Protein AF-A0A9D4X4Z1-F1 (afdb_monomer_lite)

Foldseek 3Di:
DVVVVVVVVVVVVVQVPDPDGDDDDDPQCLLPPVVLVVLQVVLVVQPQFAEKEKAWEAALDPVDPQNPDPCLCVDDCRVCVVPVVNVVSSCCNRCVVNVVVDVRYYYHYHYDHPPDPDDDDPDDDDDDNTDIDIDTDGDDPDD

Structure (mmCIF, N/CA/C/O backbone):
data_AF-A0A9D4X4Z1-F1
#
_entry.id   AF-A0A9D4X4Z1-F1
#
loop_
_atom_site.group_PDB
_atom_site.id
_atom_site.type_symbol
_atom_site.label_atom_id
_atom_site.label_alt_id
_atom_site.label_comp_id
_atom_site.label_asym_id
_atom_site.label_entity_id
_atom_site.label_seq_id
_atom_site.pdbx_PDB_ins_code
_atom_site.Cartn_x
_atom_site.Cartn_y
_atom_site.Cartn_z
_atom_site.occupancy
_atom_site.B_iso_or_equiv
_atom_site.auth_seq_id
_atom_site.auth_comp_id
_atom_site.auth_asym_id
_atom_site.auth_atom_id
_atom_site.pdbx_PDB_model_num
ATOM 1 N N . ILE A 1 1 ? 3.245 4.707 21.909 1.00 60.72 1 ILE A N 1
ATOM 2 C CA . ILE A 1 1 ? 3.103 3.545 22.824 1.00 60.72 1 ILE A CA 1
ATOM 3 C C . ILE A 1 1 ? 1.706 3.539 23.445 1.00 60.72 1 ILE A C 1
ATOM 5 O O . ILE A 1 1 ? 0.977 2.591 23.198 1.00 60.72 1 ILE A O 1
ATOM 9 N N . ASN A 1 2 ? 1.273 4.637 24.075 1.00 84.44 2 ASN A N 1
ATOM 10 C CA . ASN A 1 2 ? -0.036 4.730 24.743 1.00 84.44 2 ASN A CA 1
ATOM 11 C C . ASN A 1 2 ? -1.266 4.438 23.842 1.00 84.44 2 ASN A C 1
ATOM 13 O O . ASN A 1 2 ? -2.182 3.724 24.239 1.00 84.44 2 ASN A O 1
ATOM 17 N N . GLU A 1 3 ? -1.284 4.925 22.595 1.00 87.50 3 GLU A N 1
ATOM 18 C CA . GLU A 1 3 ? -2.415 4.702 21.669 1.00 87.50 3 GLU A CA 1
ATOM 19 C C . GLU A 1 3 ? -2.561 3.240 21.224 1.00 87.50 3 GLU A C 1
ATOM 21 O O . GLU A 1 3 ? -3.675 2.731 21.123 1.00 87.50 3 GLU A O 1
ATOM 26 N N . LEU A 1 4 ? -1.441 2.546 20.994 1.00 86.75 4 LEU A N 1
ATOM 27 C CA . LEU A 1 4 ? -1.443 1.136 20.598 1.00 86.75 4 LEU A CA 1
ATOM 28 C C . LEU A 1 4 ? -1.971 0.254 21.732 1.00 86.75 4 LEU A C 1
ATOM 30 O O . LEU A 1 4 ? -2.795 -0.628 21.505 1.00 86.75 4 LEU A O 1
ATOM 34 N N . GLU A 1 5 ? -1.502 0.506 22.953 1.00 92.06 5 GLU A N 1
ATOM 35 C CA . GLU A 1 5 ? -1.950 -0.209 24.148 1.00 92.06 5 GLU A CA 1
ATOM 36 C C . GLU A 1 5 ? -3.436 0.036 24.410 1.00 92.06 5 GLU A C 1
ATOM 38 O O . GLU A 1 5 ? -4.173 -0.907 24.699 1.00 92.06 5 GLU A O 1
ATOM 43 N N . THR A 1 6 ? -3.890 1.277 24.215 1.00 93.62 6 THR A N 1
ATOM 44 C CA . THR A 1 6 ? -5.307 1.640 24.309 1.00 93.62 6 THR A CA 1
ATOM 45 C C . THR A 1 6 ? -6.135 0.883 23.271 1.00 93.62 6 THR A C 1
ATOM 47 O O . THR A 1 6 ? -7.084 0.198 23.641 1.00 93.62 6 THR A O 1
ATOM 50 N N . ALA A 1 7 ? -5.748 0.915 21.991 1.00 89.31 7 ALA A N 1
ATOM 51 C CA . ALA A 1 7 ? -6.459 0.206 20.926 1.00 89.31 7 ALA A CA 1
ATOM 52 C C . ALA A 1 7 ? -6.515 -1.312 21.171 1.00 89.31 7 ALA A C 1
ATOM 54 O O . ALA A 1 7 ? -7.558 -1.940 20.977 1.00 89.31 7 ALA A O 1
ATOM 55 N N . LEU A 1 8 ? -5.414 -1.902 21.646 1.00 90.25 8 LEU A N 1
ATOM 56 C CA . LEU A 1 8 ? -5.352 -3.321 21.983 1.00 90.25 8 LEU A CA 1
ATOM 57 C C . LEU A 1 8 ? -6.253 -3.666 23.176 1.00 90.25 8 LEU A C 1
ATOM 59 O O . LEU A 1 8 ? -6.923 -4.698 23.156 1.00 90.25 8 LEU A O 1
ATOM 63 N N . SER A 1 9 ? -6.275 -2.818 24.205 1.00 92.25 9 SER A N 1
ATOM 64 C CA . SER A 1 9 ? -7.157 -2.973 25.365 1.00 92.25 9 SER A CA 1
ATOM 65 C C . SER A 1 9 ? -8.630 -2.904 24.955 1.00 92.25 9 SER A C 1
ATOM 67 O O . SER A 1 9 ? -9.411 -3.799 25.282 1.00 92.25 9 SER A O 1
ATOM 69 N N . THR A 1 10 ? -8.996 -1.909 24.141 1.00 90.50 10 THR A N 1
ATOM 70 C CA . THR A 1 10 ? -10.350 -1.758 23.597 1.00 90.50 10 THR A CA 1
ATOM 71 C C . THR A 1 10 ? -10.765 -2.974 22.773 1.00 90.50 10 THR A C 1
ATOM 73 O O . THR A 1 10 ? -11.842 -3.520 23.001 1.00 90.50 10 THR A O 1
ATOM 76 N N . TYR A 1 11 ? -9.905 -3.451 21.866 1.00 89.31 11 TYR A N 1
ATOM 77 C CA . TYR A 1 11 ? -10.180 -4.659 21.085 1.00 89.31 11 TYR A CA 1
ATOM 78 C C . TYR A 1 11 ? -10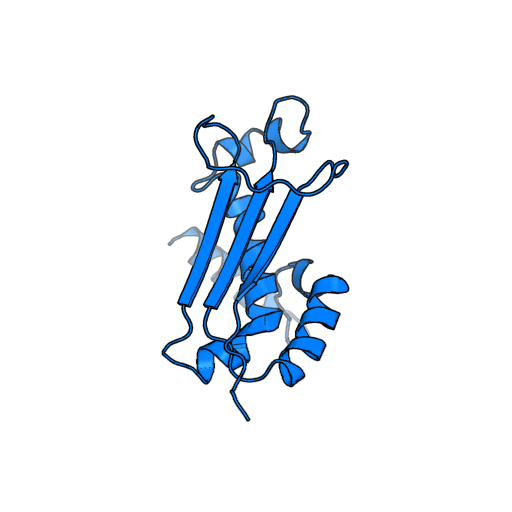.444 -5.873 21.984 1.00 89.31 11 TYR A C 1
ATOM 80 O O . TYR A 1 11 ? -11.429 -6.580 21.781 1.00 89.31 11 TYR A O 1
ATOM 88 N N . LYS A 1 12 ? -9.603 -6.088 23.005 1.00 90.50 12 LYS A N 1
ATOM 89 C CA . LYS A 1 12 ? -9.762 -7.199 23.955 1.00 90.50 12 LYS A CA 1
ATOM 90 C C . LYS A 1 12 ? -11.094 -7.124 24.698 1.00 90.50 12 LYS A C 1
ATOM 92 O O . LYS A 1 12 ? -11.776 -8.141 24.783 1.00 90.50 12 LYS A O 1
ATOM 97 N N . SER A 1 13 ? -11.480 -5.939 25.172 1.00 91.62 13 SER A N 1
ATOM 98 C CA . SER A 1 13 ? -12.765 -5.733 25.850 1.00 91.62 13 SER A CA 1
ATOM 99 C C . SER A 1 13 ? -13.942 -6.070 24.938 1.00 91.62 13 SER A C 1
ATOM 101 O O . SER A 1 13 ? -14.795 -6.857 25.321 1.00 91.62 13 SER A O 1
ATOM 103 N N . ILE A 1 14 ? -13.954 -5.551 23.707 1.00 89.69 14 ILE A N 1
ATOM 104 C CA . ILE A 1 14 ? -15.027 -5.830 22.739 1.00 89.69 14 ILE A CA 1
ATOM 105 C C . ILE A 1 14 ? -15.070 -7.327 22.395 1.00 89.69 14 ILE A C 1
ATOM 107 O O . ILE A 1 14 ? -16.145 -7.905 22.268 1.00 89.69 14 ILE A O 1
ATOM 111 N N . SER A 1 15 ? -13.907 -7.975 22.268 1.00 88.88 15 SER A N 1
ATOM 112 C CA . SER A 1 15 ? -13.826 -9.406 21.955 1.00 88.88 15 SER A CA 1
ATOM 113 C C . SER A 1 15 ? -14.330 -10.320 23.068 1.00 88.88 15 SER A C 1
ATOM 115 O O . SER A 1 15 ? -14.793 -11.415 22.764 1.00 88.88 15 SER A O 1
ATOM 117 N N . ALA A 1 16 ? -14.258 -9.883 24.329 1.00 87.44 16 ALA A N 1
ATOM 118 C CA . ALA A 1 16 ? -14.713 -10.670 25.472 1.00 87.44 16 ALA A CA 1
ATOM 119 C C . ALA A 1 16 ? -16.245 -10.786 25.526 1.00 87.44 16 ALA A C 1
ATOM 121 O O . ALA A 1 16 ? -16.761 -11.818 25.946 1.00 87.44 16 ALA A O 1
ATOM 122 N N . ASP A 1 17 ? -16.952 -9.757 25.053 1.00 86.06 17 ASP A N 1
ATOM 123 C CA . ASP A 1 17 ? -18.417 -9.679 25.093 1.00 86.06 17 ASP A CA 1
ATOM 124 C C . ASP A 1 17 ? -19.086 -10.225 23.818 1.00 86.06 17 ASP A C 1
ATOM 126 O O . ASP A 1 17 ? -20.314 -10.323 23.736 1.00 86.06 17 ASP A O 1
ATOM 130 N N . ALA A 1 18 ? -18.302 -10.575 22.794 1.00 86.50 18 ALA A N 1
ATOM 131 C CA . ALA A 1 18 ? -18.836 -11.063 21.533 1.00 86.50 18 ALA A CA 1
ATOM 132 C C . ALA A 1 18 ? -19.174 -12.564 21.589 1.00 86.50 18 ALA A C 1
ATOM 134 O O . ALA A 1 18 ? -18.391 -13.363 22.101 1.00 86.50 18 ALA A O 1
ATOM 135 N N . PRO A 1 19 ? -20.290 -12.996 20.970 1.00 83.62 19 PRO A N 1
ATOM 136 C CA . PRO A 1 19 ? -20.714 -14.400 20.943 1.00 83.62 19 PRO A CA 1
ATOM 137 C C . PRO A 1 19 ? -19.818 -15.316 20.082 1.00 83.62 19 PRO A C 1
ATOM 139 O O . PRO A 1 19 ? -20.146 -16.480 19.866 1.00 83.62 19 PRO A O 1
ATOM 142 N N . GLY A 1 20 ? -18.696 -14.808 19.565 1.00 84.12 20 GLY A N 1
ATOM 143 C CA . GLY A 1 20 ? -17.757 -15.538 18.723 1.00 84.12 20 GLY A CA 1
ATOM 144 C C . GLY A 1 20 ? -16.461 -14.762 18.497 1.00 84.12 20 GLY A C 1
ATOM 145 O O . GLY A 1 20 ? -16.303 -13.627 18.946 1.00 84.12 20 GLY A O 1
ATOM 146 N N . GLN A 1 21 ? -15.520 -15.381 17.782 1.00 83.56 21 GLN A N 1
ATOM 147 C CA . GLN A 1 21 ? -14.233 -14.756 17.490 1.00 83.56 21 GLN A CA 1
ATOM 148 C C . GLN A 1 21 ? -14.414 -13.528 16.589 1.00 83.56 21 GLN A C 1
ATOM 150 O O . GLN A 1 21 ? -14.834 -13.641 15.437 1.00 83.56 21 GLN A O 1
ATOM 155 N N . ILE A 1 22 ? -14.049 -12.355 17.105 1.00 88.62 22 ILE A N 1
ATOM 156 C CA . ILE A 1 22 ? -14.002 -11.125 16.314 1.00 88.62 22 ILE A CA 1
ATOM 157 C C . ILE A 1 22 ? -12.804 -11.180 15.366 1.00 88.62 22 ILE A C 1
ATOM 159 O O . ILE A 1 22 ? -11.695 -11.542 15.759 1.00 88.62 22 ILE A O 1
ATOM 163 N N . ILE A 1 23 ? -13.028 -10.787 14.113 1.00 86.50 23 ILE A N 1
ATOM 164 C CA . ILE A 1 23 ? -11.969 -10.597 13.124 1.00 86.50 23 ILE A CA 1
ATOM 165 C C . ILE A 1 23 ? -11.655 -9.107 13.051 1.00 86.50 23 ILE A C 1
ATOM 167 O O . ILE A 1 23 ? -12.502 -8.300 12.672 1.00 86.50 23 ILE A O 1
ATOM 171 N N . TRP A 1 24 ? -10.418 -8.744 13.376 1.00 86.44 24 TRP A N 1
ATOM 172 C CA . TRP A 1 24 ? -9.883 -7.422 13.078 1.00 86.44 24 TRP A CA 1
ATOM 173 C C . TRP A 1 24 ? -9.082 -7.477 11.780 1.00 86.44 24 TRP A C 1
ATOM 175 O O . TRP A 1 24 ? -8.200 -8.321 11.612 1.00 86.44 24 TRP A O 1
ATOM 185 N N . SER A 1 25 ? -9.387 -6.575 10.851 1.00 89.06 25 SER A N 1
ATOM 186 C CA . SER A 1 25 ? -8.640 -6.447 9.604 1.00 89.06 25 SER A CA 1
ATOM 187 C C . SER A 1 25 ? -8.553 -4.987 9.176 1.00 89.06 25 SER A C 1
ATOM 189 O O . SER A 1 25 ? -9.456 -4.194 9.438 1.00 89.06 25 SER A O 1
ATOM 191 N N . VAL A 1 26 ? -7.451 -4.632 8.518 1.00 90.06 26 VAL A N 1
ATOM 192 C CA . VAL A 1 26 ? -7.258 -3.306 7.915 1.00 90.06 26 VAL A CA 1
ATOM 193 C C . VAL A 1 26 ? -7.858 -3.316 6.513 1.00 90.06 26 VAL A C 1
ATOM 195 O O . VAL A 1 26 ? -7.561 -4.234 5.749 1.00 90.06 26 VAL A O 1
ATOM 198 N N . ALA A 1 27 ? -8.656 -2.310 6.156 1.00 91.62 27 ALA A N 1
ATOM 199 C CA . ALA A 1 27 ? -9.284 -2.173 4.840 1.00 91.62 27 ALA A CA 1
ATOM 200 C C . ALA A 1 27 ? -8.290 -1.683 3.766 1.00 91.62 27 ALA A C 1
ATOM 202 O O . ALA A 1 27 ? -8.382 -0.572 3.263 1.00 91.62 27 ALA A O 1
ATOM 203 N N . GLU A 1 28 ? -7.313 -2.523 3.436 1.00 92.88 28 GLU A N 1
ATOM 204 C CA . GLU A 1 28 ? -6.340 -2.272 2.369 1.00 92.88 28 GLU A CA 1
ATOM 205 C C . GLU A 1 28 ? -6.866 -2.822 1.034 1.00 92.88 28 GLU A C 1
ATOM 207 O O . GLU A 1 28 ? -6.905 -4.047 0.846 1.00 92.88 28 GLU A O 1
ATOM 212 N N . ASN A 1 29 ? -7.282 -1.923 0.134 1.00 90.12 29 ASN A N 1
ATOM 213 C CA . ASN A 1 29 ? -7.908 -2.256 -1.147 1.00 90.12 29 ASN A CA 1
ATOM 214 C C . ASN A 1 29 ? -6.910 -2.758 -2.196 1.00 90.12 29 ASN A C 1
ATOM 216 O O . ASN A 1 29 ? -7.304 -3.572 -3.027 1.00 90.12 29 ASN A O 1
ATOM 220 N N . TYR A 1 30 ? -5.621 -2.389 -2.128 1.00 84.56 30 TYR A N 1
ATOM 221 C CA . TYR A 1 30 ? -4.624 -2.844 -3.111 1.00 84.56 30 TYR A CA 1
ATOM 222 C C . TYR A 1 30 ? -4.447 -4.368 -3.112 1.00 84.56 30 TYR A C 1
ATOM 224 O O . TYR A 1 30 ? -4.013 -4.953 -4.101 1.00 84.56 30 TYR A O 1
ATOM 232 N N . ARG A 1 31 ? -4.856 -5.052 -2.035 1.00 81.88 31 ARG A N 1
ATOM 233 C CA . ARG A 1 31 ? -4.903 -6.525 -1.979 1.00 81.88 31 ARG A CA 1
ATOM 234 C C . ARG A 1 31 ? -5.974 -7.152 -2.873 1.00 81.88 31 ARG A C 1
ATOM 236 O O . ARG A 1 31 ? -5.980 -8.368 -3.038 1.00 81.88 31 ARG A O 1
ATOM 243 N N . PHE A 1 32 ? -6.881 -6.349 -3.414 1.00 86.81 32 PHE A N 1
ATOM 244 C CA . PHE A 1 32 ? -7.997 -6.801 -4.237 1.00 86.81 32 PHE A CA 1
ATOM 245 C C . PHE A 1 32 ? -7.983 -6.190 -5.641 1.00 86.81 32 PHE A C 1
ATOM 247 O O . PHE A 1 32 ? -8.874 -6.482 -6.434 1.00 86.81 32 PHE A O 1
ATOM 254 N N . GLU A 1 33 ? -6.972 -5.381 -5.970 1.00 85.62 33 GLU A N 1
ATOM 255 C CA . GLU A 1 33 ? -6.844 -4.782 -7.297 1.00 85.62 33 GLU A CA 1
ATOM 256 C C . GLU A 1 33 ? -6.615 -5.876 -8.352 1.00 85.62 33 GLU A C 1
ATOM 258 O O . GLU A 1 33 ? -5.633 -6.626 -8.251 1.00 85.62 33 GLU A O 1
ATOM 263 N N . PRO A 1 34 ? -7.475 -5.981 -9.386 1.00 83.06 34 PRO A N 1
ATOM 264 C CA . PRO A 1 34 ? -7.411 -7.065 -10.365 1.00 83.06 34 PRO A CA 1
ATOM 265 C C . PRO A 1 34 ? -6.042 -7.199 -11.038 1.00 83.06 34 PRO A C 1
ATOM 267 O O . PRO A 1 34 ? -5.543 -8.308 -11.208 1.00 83.06 34 PRO A O 1
ATOM 270 N N . ALA A 1 35 ? -5.391 -6.073 -11.347 1.00 81.06 35 ALA A N 1
ATOM 271 C CA . ALA A 1 35 ? -4.064 -6.063 -11.959 1.00 81.06 35 ALA A CA 1
ATOM 272 C C . ALA A 1 35 ? -2.998 -6.731 -11.071 1.00 81.06 35 ALA A C 1
ATOM 274 O O . ALA A 1 35 ? -2.144 -7.463 -11.570 1.00 81.06 35 ALA A O 1
ATOM 275 N N . LEU A 1 36 ? -3.061 -6.529 -9.751 1.00 82.19 36 LEU A N 1
ATOM 276 C CA . LEU A 1 36 ? -2.139 -7.160 -8.805 1.00 82.19 36 LEU A CA 1
ATOM 277 C C . LEU A 1 36 ? -2.476 -8.642 -8.606 1.00 82.19 36 LEU A C 1
ATOM 279 O O . LEU A 1 36 ? -1.569 -9.465 -8.459 1.00 82.19 36 LEU A O 1
ATOM 283 N N . ILE A 1 37 ? -3.764 -9.001 -8.629 1.00 85.19 37 ILE A N 1
ATOM 284 C CA . ILE A 1 37 ? -4.211 -10.399 -8.557 1.00 85.19 37 ILE A CA 1
ATOM 285 C C . ILE A 1 37 ? -3.707 -11.180 -9.770 1.00 85.19 37 ILE A C 1
ATOM 287 O O . ILE A 1 37 ? -3.164 -12.272 -9.599 1.00 85.19 37 ILE A O 1
ATOM 291 N N . GLU A 1 38 ? -3.836 -10.626 -10.976 1.00 83.56 38 GLU A N 1
ATOM 292 C CA . GLU A 1 38 ? -3.322 -11.268 -12.186 1.00 83.56 38 GLU A CA 1
ATOM 293 C C . GLU A 1 38 ? -1.795 -11.266 -12.238 1.00 83.56 38 GLU A C 1
ATOM 295 O O . GLU A 1 38 ? -1.194 -12.300 -12.528 1.00 83.56 38 GLU A O 1
ATOM 300 N N . GLY A 1 39 ? -1.143 -10.167 -11.847 1.00 81.44 39 GLY A N 1
ATOM 301 C CA . GLY A 1 39 ? 0.317 -10.109 -11.748 1.00 81.44 39 GLY A CA 1
ATOM 302 C C . GLY A 1 39 ? 0.888 -11.207 -10.845 1.00 81.44 39 GLY A C 1
ATOM 303 O O . GLY A 1 39 ? 1.893 -11.831 -11.179 1.00 81.44 39 GLY A O 1
ATOM 304 N N . LYS A 1 40 ? 0.201 -11.522 -9.739 1.00 83.19 40 LYS A N 1
ATOM 305 C CA . LYS A 1 40 ? 0.558 -12.639 -8.854 1.00 83.19 40 LYS A CA 1
ATOM 306 C C . LYS A 1 40 ? 0.460 -14.010 -9.533 1.00 83.19 40 LYS A C 1
ATOM 308 O O . LYS A 1 40 ? 1.195 -14.911 -9.143 1.00 83.19 40 LYS A O 1
ATOM 313 N N . LYS A 1 41 ? -0.445 -14.210 -10.495 1.00 83.56 41 LYS A N 1
ATOM 314 C CA . LYS A 1 41 ? -0.516 -15.477 -11.242 1.00 83.56 41 LYS A CA 1
ATOM 315 C C . LYS A 1 41 ? 0.643 -15.575 -12.222 1.00 83.56 41 LYS A C 1
ATOM 317 O O . LYS A 1 41 ? 1.354 -16.570 -12.211 1.00 83.56 41 LYS A O 1
ATOM 322 N N . LEU A 1 42 ? 0.870 -14.503 -12.981 1.00 80.81 42 LEU A N 1
ATOM 323 C CA . LEU A 1 42 ? 1.919 -14.445 -13.996 1.00 80.81 42 LEU A CA 1
ATOM 324 C C . LEU A 1 42 ? 3.308 -14.650 -13.395 1.00 80.81 42 LEU A C 1
ATOM 326 O O . LEU A 1 42 ? 4.136 -15.319 -13.995 1.00 80.81 42 LEU A O 1
ATOM 330 N N . ILE A 1 43 ? 3.559 -14.138 -12.186 1.00 76.75 43 ILE A N 1
ATOM 331 C CA . ILE A 1 43 ? 4.883 -14.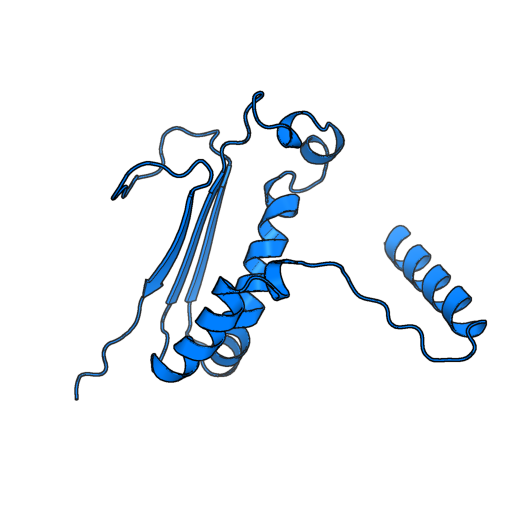233 -11.564 1.00 76.75 43 ILE A CA 1
ATOM 332 C C . ILE A 1 43 ? 5.353 -15.665 -11.289 1.00 76.75 43 ILE A C 1
ATOM 334 O O . ILE A 1 43 ? 6.554 -15.886 -11.144 1.00 76.75 43 ILE A O 1
ATOM 338 N N . ALA A 1 44 ? 4.433 -16.632 -11.220 1.00 72.81 44 ALA A N 1
ATOM 339 C CA . ALA A 1 44 ? 4.788 -18.038 -11.074 1.00 72.81 44 ALA A CA 1
ATOM 340 C C . ALA A 1 44 ? 5.589 -18.557 -12.281 1.00 72.81 44 ALA A C 1
ATOM 342 O O . ALA A 1 44 ? 6.429 -19.438 -12.112 1.00 72.81 44 ALA A O 1
ATOM 343 N N . ASP A 1 45 ? 5.383 -17.962 -13.458 1.00 77.81 45 ASP A N 1
ATOM 344 C CA . ASP A 1 45 ? 5.925 -18.439 -14.731 1.00 77.81 45 ASP A CA 1
ATOM 345 C C . ASP A 1 45 ? 7.186 -17.676 -15.177 1.00 77.81 45 ASP A C 1
ATOM 347 O O . ASP A 1 45 ? 7.843 -18.067 -16.138 1.00 77.81 45 ASP A O 1
ATOM 351 N N . ILE A 1 46 ? 7.569 -16.597 -14.481 1.00 71.56 46 ILE A N 1
ATOM 352 C CA . ILE A 1 46 ? 8.648 -15.687 -14.921 1.00 71.56 46 ILE A CA 1
ATOM 353 C C . ILE A 1 46 ? 10.061 -16.179 -14.513 1.00 71.56 46 ILE A C 1
ATOM 355 O O . ILE A 1 46 ? 11.080 -15.552 -14.805 1.00 71.56 46 ILE A O 1
ATOM 359 N N . GLY A 1 47 ? 10.168 -17.337 -13.859 1.00 74.19 47 GLY A N 1
ATOM 360 C CA . GLY A 1 47 ? 11.456 -17.900 -13.445 1.00 74.19 47 GLY A CA 1
ATOM 361 C C . GLY A 1 47 ? 12.109 -17.129 -12.287 1.00 74.19 47 GLY A C 1
ATOM 362 O O . GLY A 1 47 ? 11.436 -16.624 -11.386 1.00 74.19 47 GLY A O 1
ATOM 363 N N . LYS A 1 48 ? 13.449 -17.078 -12.246 1.00 76.44 48 LYS A N 1
ATOM 364 C CA . LYS A 1 48 ? 14.187 -16.492 -11.113 1.00 76.44 48 LYS A CA 1
ATOM 365 C C . LYS A 1 48 ? 14.234 -14.961 -11.197 1.00 76.44 48 LYS A C 1
ATOM 367 O O . LYS A 1 48 ? 14.997 -14.382 -11.966 1.00 76.44 48 LYS A O 1
ATOM 372 N N . MET A 1 49 ? 13.470 -14.305 -10.330 1.00 73.62 49 MET A N 1
ATOM 373 C CA . MET A 1 49 ? 13.434 -12.846 -10.202 1.00 73.62 49 MET A CA 1
ATOM 374 C C . MET A 1 49 ? 14.650 -12.288 -9.441 1.00 73.62 49 MET A C 1
ATOM 376 O O . MET A 1 49 ? 14.933 -12.692 -8.309 1.00 73.62 49 MET A O 1
ATOM 380 N N . MET A 1 50 ? 15.335 -11.314 -10.048 1.00 72.94 50 MET A N 1
ATOM 381 C CA . MET A 1 50 ? 16.552 -10.696 -9.504 1.00 72.94 50 MET A CA 1
ATOM 382 C C . MET A 1 50 ? 16.298 -9.356 -8.825 1.00 72.94 50 MET A C 1
ATOM 384 O O . MET A 1 50 ? 16.817 -9.106 -7.737 1.00 72.94 50 MET A O 1
ATOM 388 N N . SER A 1 51 ? 15.488 -8.501 -9.443 1.00 72.25 51 SER A N 1
ATOM 389 C CA . SER A 1 51 ? 15.182 -7.194 -8.880 1.00 72.25 51 SER A CA 1
ATOM 390 C C . SER A 1 51 ? 13.781 -6.735 -9.226 1.00 72.25 51 SER A C 1
ATOM 392 O O . SER A 1 51 ? 13.236 -7.040 -10.287 1.00 72.25 51 SER A O 1
ATOM 394 N N . VAL A 1 52 ? 13.216 -5.956 -8.313 1.00 73.88 52 VAL A N 1
ATOM 395 C CA . VAL A 1 52 ? 11.913 -5.321 -8.477 1.00 73.88 52 VAL A CA 1
ATOM 396 C C . VAL A 1 52 ? 12.074 -3.827 -8.289 1.00 73.88 52 VAL A C 1
ATOM 398 O O . VAL A 1 52 ? 12.645 -3.395 -7.286 1.00 73.88 52 VAL A O 1
ATOM 401 N N . GLN A 1 53 ? 11.540 -3.047 -9.226 1.00 77.00 53 GLN A N 1
ATOM 402 C CA . GLN A 1 53 ? 11.534 -1.597 -9.146 1.00 77.00 53 GLN A CA 1
ATOM 403 C C . GLN A 1 53 ? 10.104 -1.059 -9.222 1.00 77.00 53 GLN A C 1
ATOM 405 O O . GLN A 1 53 ? 9.388 -1.241 -10.204 1.00 77.00 53 GLN A O 1
ATOM 410 N N . VAL A 1 54 ? 9.696 -0.334 -8.185 1.00 74.75 54 VAL A N 1
ATOM 411 C CA . VAL A 1 54 ? 8.433 0.408 -8.184 1.00 74.75 54 VAL A CA 1
ATOM 412 C C . VAL A 1 54 ? 8.732 1.894 -8.213 1.00 74.75 54 VAL A C 1
ATOM 414 O O . VAL A 1 54 ? 9.424 2.405 -7.332 1.00 74.75 54 VAL A O 1
ATOM 417 N N . ILE A 1 55 ? 8.204 2.573 -9.230 1.00 78.12 55 ILE A N 1
ATOM 418 C CA . ILE A 1 55 ? 8.256 4.025 -9.372 1.00 78.12 55 ILE A CA 1
ATOM 419 C C . ILE A 1 55 ? 6.822 4.541 -9.333 1.00 78.12 55 ILE A C 1
ATOM 421 O O . ILE A 1 55 ? 5.985 4.179 -10.162 1.00 78.12 55 ILE A O 1
ATOM 425 N N . VAL A 1 56 ? 6.532 5.382 -8.347 1.00 74.38 56 VAL A N 1
ATOM 426 C CA . VAL A 1 56 ? 5.223 6.023 -8.213 1.00 74.38 56 VAL A CA 1
ATOM 427 C C . VAL A 1 56 ? 5.408 7.523 -8.290 1.00 74.38 56 VAL A C 1
ATOM 429 O O . VAL A 1 56 ? 6.099 8.109 -7.453 1.00 74.38 56 VAL A O 1
ATOM 432 N N . GLU A 1 57 ? 4.747 8.127 -9.273 1.00 75.00 57 GLU A N 1
ATOM 433 C CA . GLU A 1 57 ? 4.748 9.565 -9.490 1.00 75.00 57 GLU A CA 1
ATOM 434 C C . GLU A 1 57 ? 3.312 10.080 -9.398 1.00 75.00 57 GLU A C 1
ATOM 436 O O . GLU A 1 57 ? 2.444 9.785 -10.222 1.00 75.00 57 GLU A O 1
ATOM 441 N N . GLY A 1 58 ? 3.047 10.845 -8.342 1.00 70.56 58 GLY A N 1
ATOM 442 C CA . GLY A 1 58 ? 1.752 11.470 -8.104 1.00 70.56 58 GLY A CA 1
ATOM 443 C C . GLY A 1 58 ? 1.919 12.966 -7.895 1.00 70.56 58 GLY A C 1
ATOM 444 O O . GLY A 1 58 ? 2.642 13.391 -6.989 1.00 70.56 58 GLY A O 1
ATOM 445 N N . SER A 1 59 ? 1.230 13.777 -8.703 1.00 73.25 59 SER A N 1
ATOM 446 C CA . SER A 1 59 ? 1.221 15.224 -8.494 1.00 73.25 59 SER A CA 1
ATOM 447 C C . SER A 1 59 ? 0.316 15.580 -7.313 1.00 73.25 59 SER A C 1
ATOM 449 O O . SER A 1 59 ? -0.914 15.491 -7.380 1.00 73.25 59 SER A O 1
ATOM 451 N N . MET A 1 60 ? 0.939 15.988 -6.211 1.00 74.31 60 MET A N 1
ATOM 452 C CA . MET A 1 60 ? 0.263 16.485 -5.012 1.00 74.31 60 MET A CA 1
ATOM 453 C C . MET A 1 60 ? 0.279 18.013 -5.025 1.00 74.31 60 MET A C 1
ATOM 455 O O . MET A 1 60 ? 1.053 18.647 -4.315 1.00 74.31 60 MET A O 1
ATOM 459 N N . ASN A 1 61 ? -0.549 18.593 -5.896 1.00 77.44 61 ASN A N 1
ATOM 460 C CA . ASN A 1 61 ? -0.723 20.040 -6.039 1.00 77.44 61 ASN A CA 1
ATOM 461 C C . ASN A 1 61 ? -2.119 20.491 -5.571 1.00 77.44 61 ASN A C 1
ATOM 463 O O . ASN A 1 61 ? -2.974 19.664 -5.263 1.00 77.44 61 ASN A O 1
ATOM 467 N N . SER A 1 62 ? -2.366 21.803 -5.540 1.00 78.00 62 SER A N 1
ATOM 468 C CA . SER A 1 62 ? -3.623 22.405 -5.063 1.00 78.00 62 SER A CA 1
ATOM 469 C C . SER A 1 62 ? -4.885 21.969 -5.814 1.00 78.00 62 SER A C 1
ATOM 471 O O . SER A 1 62 ? -5.975 22.087 -5.262 1.00 78.00 62 SER A O 1
ATOM 473 N N . SER A 1 63 ? -4.754 21.443 -7.032 1.00 79.12 63 SER A N 1
ATOM 474 C CA . SER A 1 63 ? -5.869 20.896 -7.817 1.00 79.12 63 SER A CA 1
ATOM 475 C C . SER A 1 63 ? -6.255 19.481 -7.373 1.00 79.12 63 SER A C 1
ATOM 477 O O . SER A 1 63 ? -7.334 19.001 -7.709 1.00 79.12 63 SER A O 1
ATOM 479 N N . ASN A 1 64 ? -5.384 18.794 -6.626 1.00 74.56 64 ASN A N 1
ATOM 480 C CA . ASN A 1 64 ? -5.649 17.462 -6.104 1.00 74.56 64 ASN A 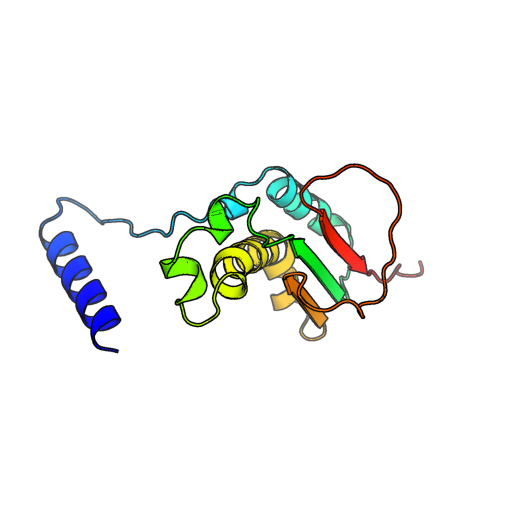CA 1
ATOM 481 C C . ASN A 1 64 ? -6.497 17.564 -4.819 1.00 74.56 64 ASN A C 1
ATOM 483 O O . ASN A 1 64 ? -6.042 18.154 -3.833 1.00 74.56 64 ASN A O 1
ATOM 487 N N . PRO A 1 65 ? -7.702 16.965 -4.765 1.00 80.12 65 PRO A N 1
ATOM 488 C CA . PRO A 1 65 ? -8.574 17.066 -3.595 1.00 80.12 65 PRO A CA 1
ATOM 489 C C . PRO A 1 65 ? -7.913 16.525 -2.320 1.00 80.12 65 PRO A C 1
ATOM 491 O O . PRO A 1 65 ? -8.129 17.071 -1.236 1.00 80.12 65 PRO A O 1
ATOM 494 N N . TYR A 1 66 ? -7.036 15.522 -2.432 1.00 78.00 66 TYR A N 1
ATOM 495 C CA . TYR A 1 66 ? -6.310 14.960 -1.292 1.00 78.00 66 TYR A CA 1
ATOM 496 C C . TYR A 1 66 ? -5.273 15.932 -0.724 1.00 78.00 66 TYR A C 1
ATOM 498 O O . TYR A 1 66 ? -5.084 15.982 0.496 1.00 78.00 66 TYR A O 1
ATOM 506 N N . PHE A 1 67 ? -4.677 16.772 -1.577 1.00 81.00 67 PHE A N 1
ATOM 507 C CA . PHE A 1 67 ? -3.719 17.790 -1.153 1.00 81.00 67 PHE A CA 1
ATOM 508 C C . PHE A 1 67 ? -4.354 18.825 -0.227 1.00 81.00 67 PHE A C 1
ATOM 510 O O . PHE A 1 67 ? -3.691 19.310 0.687 1.00 81.00 67 PHE A O 1
ATOM 517 N N . SER A 1 68 ? -5.642 19.135 -0.413 1.00 81.25 68 SER A N 1
ATOM 518 C CA . SER A 1 68 ? -6.351 20.144 0.383 1.00 81.25 68 SER A CA 1
ATOM 519 C C . SER A 1 68 ? -6.538 19.752 1.858 1.00 81.25 68 SER A C 1
ATOM 521 O O . SER A 1 68 ? -6.627 20.630 2.721 1.00 81.25 68 SER A O 1
ATOM 523 N N . SER A 1 69 ? -6.480 18.458 2.190 1.00 83.06 69 SER A N 1
ATOM 524 C CA . SER A 1 69 ? -6.693 17.972 3.558 1.00 83.06 69 SER A CA 1
ATOM 525 C C . SER A 1 69 ? -5.499 18.245 4.487 1.00 83.06 69 SER A C 1
ATOM 527 O O . SER A 1 69 ? -4.375 17.809 4.245 1.00 83.06 69 SER A O 1
ATOM 529 N N . SER A 1 70 ? -5.741 18.984 5.574 1.00 85.25 70 SER A N 1
ATOM 530 C CA . SER A 1 70 ? -4.691 19.428 6.504 1.00 85.25 70 SER A CA 1
ATOM 531 C C . SER A 1 70 ? -4.025 18.276 7.253 1.00 85.25 70 SER A C 1
ATOM 533 O O . SER A 1 70 ? -2.805 18.267 7.386 1.00 85.25 70 SER A O 1
ATOM 535 N N . TRP A 1 71 ? -4.792 17.274 7.686 1.00 85.75 71 TRP A N 1
ATOM 536 C CA . TRP A 1 71 ? -4.255 16.142 8.443 1.00 85.75 71 TRP A CA 1
ATOM 537 C C . TRP A 1 71 ? -3.251 15.307 7.631 1.00 85.75 71 TRP A C 1
ATOM 539 O O . TRP A 1 71 ? -2.247 14.880 8.189 1.00 85.75 71 TRP A O 1
ATOM 549 N N . ARG A 1 72 ? -3.451 15.149 6.311 1.00 81.19 72 ARG A N 1
ATOM 550 C CA . ARG A 1 72 ? -2.508 14.434 5.427 1.00 81.19 72 ARG A CA 1
ATOM 551 C C . ARG A 1 72 ? -1.17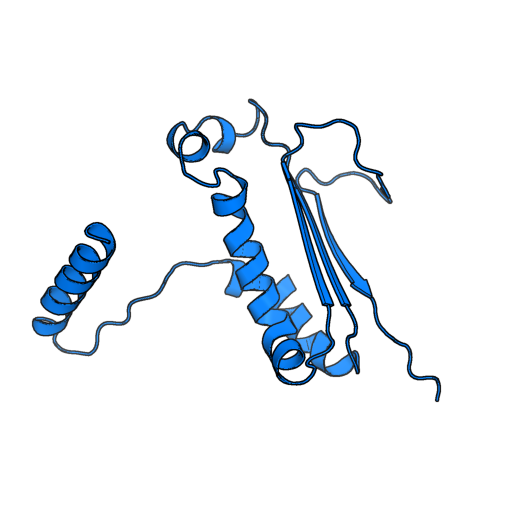5 15.157 5.270 1.00 81.19 72 ARG A C 1
ATOM 553 O O . ARG A 1 72 ? -0.145 14.517 5.088 1.00 81.19 72 ARG A O 1
ATOM 560 N N . ARG A 1 73 ? -1.187 16.491 5.357 1.00 80.69 73 ARG A N 1
ATOM 561 C CA . ARG A 1 73 ? 0.032 17.314 5.316 1.00 80.69 73 ARG A CA 1
ATOM 562 C C . ARG A 1 73 ? 0.767 17.328 6.654 1.00 80.69 73 ARG A C 1
ATOM 564 O O . ARG A 1 73 ? 1.987 17.422 6.667 1.00 80.69 73 ARG A O 1
ATOM 571 N N . SER A 1 74 ? 0.028 17.244 7.757 1.00 81.19 74 SER A N 1
ATOM 572 C CA . SER A 1 74 ? 0.573 17.330 9.117 1.00 81.19 74 SER A CA 1
ATOM 573 C C . SER A 1 74 ? 0.903 15.972 9.747 1.00 81.19 74 SER A C 1
ATOM 575 O O . SER A 1 74 ? 1.359 15.923 10.886 1.00 81.19 74 SER A O 1
ATOM 577 N N . PHE A 1 75 ? 0.661 14.869 9.039 1.00 82.69 75 PHE A N 1
ATOM 578 C CA . PHE A 1 75 ? 0.964 13.518 9.498 1.00 82.69 75 PHE A CA 1
ATOM 579 C C . PHE A 1 75 ? 2.445 13.168 9.286 1.00 82.69 75 PHE A C 1
ATOM 581 O O . PHE A 1 75 ? 3.030 13.496 8.253 1.00 82.69 75 PHE A O 1
ATOM 588 N N . THR A 1 76 ? 3.061 12.467 10.241 1.00 81.44 76 THR A N 1
ATOM 589 C CA . THR A 1 76 ? 4.447 11.988 10.119 1.00 81.44 76 THR A CA 1
ATOM 590 C C . THR A 1 76 ? 4.572 11.033 8.934 1.00 81.44 76 THR A C 1
ATOM 592 O O . THR A 1 76 ? 3.941 9.986 8.913 1.00 81.44 76 THR A O 1
ATOM 595 N N . GLY A 1 77 ? 5.394 11.386 7.945 1.00 78.88 77 GLY A N 1
ATOM 596 C CA . GLY A 1 77 ? 5.508 10.643 6.683 1.00 78.88 77 GLY A CA 1
ATOM 597 C C . GLY A 1 77 ? 4.531 11.098 5.590 1.00 78.88 77 GLY A C 1
ATOM 598 O O . GLY A 1 77 ? 4.709 10.724 4.433 1.00 78.88 77 GLY A O 1
ATOM 599 N N . GLY A 1 78 ? 3.559 11.954 5.922 1.00 84.38 78 GLY A N 1
ATOM 600 C CA . GLY A 1 78 ? 2.690 12.670 4.988 1.00 84.38 78 GLY A CA 1
ATOM 601 C C . GLY A 1 78 ? 2.074 11.793 3.897 1.00 84.38 78 GLY A C 1
ATOM 602 O O . GLY A 1 78 ? 1.710 10.641 4.127 1.00 84.38 78 GLY A O 1
ATOM 603 N N . PHE A 1 79 ? 2.014 12.328 2.676 1.00 81.31 79 PHE A N 1
ATOM 604 C CA . PHE A 1 79 ? 1.481 11.617 1.508 1.00 81.31 79 PHE A CA 1
ATOM 605 C C . PHE A 1 79 ? 2.280 10.366 1.123 1.00 81.31 79 PHE A C 1
ATOM 607 O O . PHE A 1 79 ? 1.724 9.462 0.504 1.00 81.31 79 PHE A O 1
ATOM 614 N N . ILE A 1 80 ? 3.567 10.291 1.486 1.00 81.25 80 ILE A N 1
ATOM 615 C CA . ILE A 1 80 ? 4.386 9.100 1.235 1.00 81.25 80 ILE A CA 1
ATOM 616 C C . ILE A 1 80 ? 3.885 7.945 2.094 1.00 81.25 80 ILE A C 1
ATOM 618 O O . ILE A 1 80 ? 3.780 6.834 1.592 1.00 81.25 80 ILE A O 1
ATOM 622 N N . LEU A 1 81 ? 3.558 8.187 3.364 1.00 82.75 81 LEU A N 1
ATOM 623 C CA . LEU A 1 81 ? 3.019 7.141 4.229 1.00 82.75 81 LEU A CA 1
ATOM 624 C C . LEU A 1 81 ? 1.538 6.860 3.936 1.00 82.75 81 LEU A C 1
ATOM 626 O O . LEU A 1 81 ? 1.140 5.703 3.995 1.00 82.75 81 LEU A O 1
ATOM 630 N N . ASP A 1 82 ? 0.762 7.879 3.553 1.00 84.50 82 ASP A N 1
ATOM 631 C CA . ASP A 1 82 ? -0.640 7.727 3.128 1.00 84.50 82 ASP A CA 1
ATOM 632 C C . ASP A 1 82 ? -0.756 6.820 1.887 1.00 84.50 82 ASP A C 1
ATOM 634 O O . ASP A 1 82 ? -1.495 5.845 1.899 1.00 84.50 82 ASP A O 1
ATOM 638 N N . MET A 1 83 ? 0.045 7.063 0.839 1.00 83.38 83 MET A N 1
ATOM 639 C CA . MET A 1 83 ? -0.000 6.264 -0.398 1.00 83.38 83 MET A CA 1
ATOM 640 C C . MET A 1 83 ? 0.937 5.054 -0.400 1.00 83.38 83 MET A C 1
ATOM 642 O O . MET A 1 83 ? 0.647 4.031 -1.016 1.00 83.38 83 MET A O 1
ATOM 646 N N . GLY A 1 84 ? 2.100 5.156 0.239 1.00 82.06 84 GLY A N 1
ATOM 647 C CA . GLY A 1 84 ? 3.175 4.172 0.121 1.00 82.06 84 GLY A CA 1
ATOM 648 C C . GLY A 1 84 ? 2.791 2.797 0.655 1.00 82.06 84 GLY A C 1
ATOM 649 O O . GLY A 1 84 ? 3.165 1.788 0.057 1.00 82.06 84 GLY A O 1
ATOM 650 N N . VAL A 1 85 ? 1.997 2.740 1.729 1.00 86.00 85 VAL A N 1
ATOM 651 C CA . VAL A 1 85 ? 1.545 1.473 2.330 1.00 86.00 85 VAL A CA 1
ATOM 652 C C . VAL A 1 85 ? 0.773 0.600 1.341 1.00 86.00 85 VAL A C 1
ATOM 654 O O . VAL A 1 85 ? 0.965 -0.617 1.344 1.00 86.00 85 VAL A O 1
ATOM 657 N N . HIS A 1 86 ? 0.014 1.209 0.429 1.00 87.38 86 HIS A N 1
ATOM 658 C CA . HIS A 1 86 ? -0.733 0.516 -0.617 1.00 87.38 86 HIS A CA 1
ATOM 659 C C . HIS A 1 86 ? 0.192 -0.211 -1.600 1.00 87.38 86 HIS A C 1
ATOM 661 O O . HIS A 1 86 ? 0.010 -1.396 -1.891 1.00 87.38 86 HIS A O 1
ATOM 667 N N . PHE A 1 87 ? 1.255 0.458 -2.058 1.00 84.06 87 PHE A N 1
ATOM 668 C CA . PHE A 1 87 ? 2.240 -0.143 -2.962 1.00 84.06 87 PHE A CA 1
ATOM 669 C C . PHE A 1 87 ? 3.050 -1.239 -2.276 1.00 84.06 87 PHE A C 1
ATOM 671 O O . PHE A 1 87 ? 3.310 -2.277 -2.882 1.00 84.06 87 PHE A O 1
ATOM 678 N N . ILE A 1 88 ? 3.397 -1.059 -0.999 1.00 84.38 88 ILE A N 1
ATOM 679 C CA . ILE A 1 88 ? 4.036 -2.115 -0.206 1.00 84.38 88 ILE A CA 1
ATOM 680 C C . ILE A 1 88 ? 3.101 -3.319 -0.053 1.00 84.38 88 ILE A C 1
ATOM 682 O O . ILE A 1 88 ? 3.544 -4.457 -0.207 1.00 84.38 88 ILE A O 1
ATOM 686 N N . ALA A 1 89 ? 1.815 -3.100 0.230 1.00 86.12 89 ALA A N 1
ATOM 687 C CA . ALA A 1 89 ? 0.834 -4.171 0.354 1.00 86.12 89 ALA A CA 1
ATOM 688 C C . ALA A 1 89 ? 0.662 -4.936 -0.965 1.00 86.12 89 ALA A C 1
ATOM 690 O O . ALA A 1 89 ? 0.707 -6.169 -0.966 1.00 86.12 89 ALA A O 1
ATOM 691 N N . GLY A 1 90 ? 0.543 -4.216 -2.083 1.00 84.75 90 GLY A N 1
ATOM 692 C CA . GLY A 1 90 ? 0.471 -4.798 -3.420 1.00 84.75 90 GLY A CA 1
ATOM 693 C C . GLY A 1 90 ? 1.723 -5.595 -3.777 1.00 84.75 90 GLY A C 1
ATOM 694 O O . GLY A 1 90 ? 1.627 -6.763 -4.148 1.00 84.75 90 GLY A O 1
ATOM 695 N N . LEU A 1 91 ? 2.911 -5.025 -3.562 1.00 82.75 91 LEU A N 1
ATOM 696 C CA . LEU A 1 91 ? 4.181 -5.725 -3.759 1.00 82.75 91 LEU A CA 1
ATOM 697 C C . LEU A 1 91 ? 4.254 -7.005 -2.934 1.00 82.75 91 LEU A C 1
ATOM 699 O O . LEU A 1 91 ? 4.527 -8.073 -3.474 1.00 82.75 91 LEU A O 1
ATOM 703 N N . ARG A 1 92 ? 3.944 -6.938 -1.636 1.00 83.44 92 ARG A N 1
ATOM 704 C CA . ARG A 1 92 ? 3.891 -8.131 -0.782 1.00 83.44 92 ARG A CA 1
ATOM 705 C C . ARG A 1 92 ? 2.898 -9.158 -1.324 1.00 83.44 92 ARG A C 1
ATOM 707 O O . ARG A 1 92 ? 3.156 -10.350 -1.246 1.00 83.44 92 ARG A O 1
ATOM 714 N N . MET A 1 93 ? 1.781 -8.743 -1.904 1.00 83.75 93 MET A N 1
ATOM 715 C CA . MET A 1 93 ? 0.848 -9.699 -2.491 1.00 83.75 93 MET A CA 1
ATOM 716 C C . MET A 1 93 ? 1.449 -10.449 -3.689 1.00 83.75 93 MET A C 1
ATOM 718 O O . MET A 1 93 ? 1.237 -11.659 -3.811 1.00 83.75 93 MET A O 1
ATOM 722 N N . VAL A 1 94 ? 2.192 -9.745 -4.545 1.00 81.69 94 VAL A N 1
ATOM 723 C CA . VAL A 1 94 ? 2.733 -10.290 -5.796 1.00 81.69 94 VAL A CA 1
ATOM 724 C C . VAL A 1 94 ? 4.032 -11.070 -5.567 1.00 81.69 94 VAL A C 1
ATOM 726 O O . VAL A 1 94 ? 4.134 -12.215 -5.995 1.00 81.69 94 VAL A O 1
ATOM 729 N N . ILE A 1 95 ? 5.012 -10.502 -4.855 1.00 78.88 95 ILE A N 1
ATOM 730 C CA . ILE A 1 95 ? 6.394 -11.022 -4.828 1.00 78.88 95 ILE A CA 1
ATOM 731 C C . ILE A 1 95 ? 6.821 -11.661 -3.501 1.00 78.88 95 ILE A C 1
ATOM 733 O O . ILE A 1 95 ? 7.943 -12.151 -3.395 1.00 78.88 95 ILE A O 1
ATOM 737 N N . PHE A 1 96 ? 5.979 -11.681 -2.462 1.00 77.25 96 PHE A N 1
ATOM 738 C CA . PHE A 1 96 ? 6.424 -12.092 -1.118 1.00 77.25 96 PHE A CA 1
ATOM 739 C C . PHE A 1 96 ? 7.000 -13.508 -1.055 1.00 77.25 96 PHE A C 1
ATOM 741 O O . PHE A 1 96 ? 8.001 -13.727 -0.379 1.00 77.25 96 PHE A O 1
ATOM 748 N N . LYS A 1 97 ? 6.427 -14.464 -1.797 1.00 68.94 97 LYS A N 1
ATOM 749 C CA . LYS A 1 97 ? 6.981 -15.826 -1.863 1.00 68.94 97 LYS A CA 1
ATOM 750 C C . LYS A 1 97 ? 8.401 -15.851 -2.440 1.00 68.94 97 LYS A C 1
ATOM 752 O O . LYS A 1 97 ? 9.235 -16.593 -1.940 1.00 68.94 97 LYS A O 1
ATOM 757 N N . ILE A 1 98 ? 8.672 -15.016 -3.440 1.00 65.75 98 ILE A N 1
ATOM 758 C CA . ILE A 1 98 ? 9.976 -14.922 -4.107 1.00 65.75 98 ILE A CA 1
ATOM 759 C C . ILE A 1 98 ? 11.015 -14.307 -3.174 1.00 65.75 98 ILE A C 1
ATOM 761 O O . ILE A 1 98 ? 12.135 -14.806 -3.099 1.00 65.75 98 ILE A O 1
ATOM 765 N N . LEU A 1 99 ? 10.637 -13.264 -2.430 1.00 66.00 99 LEU A N 1
ATOM 766 C CA . LEU A 1 99 ? 11.521 -12.633 -1.446 1.00 66.00 99 LEU A CA 1
ATOM 767 C C . LEU A 1 99 ? 11.920 -13.602 -0.324 1.00 66.00 99 LEU A C 1
ATOM 769 O O . LEU A 1 99 ? 13.041 -13.535 0.169 1.00 66.00 99 LEU A O 1
ATOM 773 N N . LEU A 1 100 ? 11.028 -14.517 0.067 1.00 66.50 100 LEU A N 1
ATOM 774 C CA . LEU A 1 100 ? 11.341 -15.546 1.062 1.00 66.50 100 LEU A CA 1
ATOM 775 C C . LEU A 1 100 ? 12.245 -16.657 0.510 1.00 66.50 100 LEU A C 1
ATOM 777 O O . LEU A 1 100 ? 13.053 -17.199 1.259 1.00 66.50 100 LEU A O 1
ATOM 781 N N . SER A 1 101 ? 12.117 -17.014 -0.772 1.00 66.44 101 SER A N 1
ATOM 782 C CA . SER A 1 101 ? 12.922 -18.081 -1.381 1.00 66.44 101 SER A CA 1
ATOM 783 C C . SER A 1 101 ? 14.294 -17.612 -1.872 1.00 66.44 101 SER A C 1
ATOM 785 O O . SER A 1 101 ? 15.208 -18.423 -1.978 1.00 66.44 101 SER A O 1
ATOM 787 N N . ASN A 1 102 ? 14.452 -16.322 -2.191 1.00 63.28 102 ASN A N 1
ATOM 788 C CA . ASN A 1 102 ? 15.664 -15.769 -2.792 1.00 63.28 102 ASN A CA 1
ATOM 789 C C . ASN A 1 102 ? 16.230 -14.624 -1.945 1.00 63.28 102 ASN A C 1
ATOM 791 O O . ASN A 1 102 ? 15.908 -13.457 -2.149 1.00 63.28 102 ASN A O 1
ATOM 795 N N . SER A 1 103 ? 17.176 -14.950 -1.061 1.00 59.09 103 SER A N 1
ATOM 796 C CA . SER A 1 103 ? 17.866 -13.983 -0.187 1.00 59.09 103 SER A CA 1
ATOM 797 C C . SER A 1 103 ? 18.684 -12.899 -0.925 1.00 59.09 103 SER A C 1
ATOM 799 O O . SER A 1 103 ? 19.297 -12.061 -0.271 1.00 59.09 103 SER A O 1
ATOM 801 N N . GLN A 1 104 ? 18.740 -12.929 -2.261 1.00 59.78 104 GLN A N 1
ATOM 802 C CA . GLN A 1 104 ? 19.516 -12.011 -3.107 1.00 59.78 104 GLN A CA 1
ATOM 803 C C . GLN A 1 104 ? 18.632 -11.097 -3.976 1.00 59.78 104 GLN A C 1
ATOM 805 O O . GLN A 1 104 ? 19.159 -10.328 -4.775 1.00 59.78 104 GLN A O 1
ATOM 810 N N . THR A 1 105 ? 17.300 -11.182 -3.869 1.00 58.81 105 THR A N 1
ATOM 811 C CA . THR A 1 105 ? 16.408 -10.304 -4.638 1.00 58.81 105 THR A CA 1
ATOM 812 C C . THR A 1 105 ? 16.446 -8.887 -4.065 1.00 58.81 105 THR A C 1
ATOM 814 O O . THR A 1 105 ? 16.147 -8.678 -2.889 1.00 58.81 105 THR A O 1
ATOM 817 N N . ILE A 1 106 ? 16.788 -7.905 -4.900 1.00 61.19 106 ILE A N 1
ATOM 818 C CA . ILE A 1 106 ? 16.895 -6.498 -4.492 1.00 61.19 106 ILE A CA 1
ATOM 819 C C . ILE A 1 106 ? 15.584 -5.766 -4.806 1.00 61.19 106 ILE A C 1
ATOM 821 O O . ILE A 1 106 ? 15.084 -5.821 -5.931 1.00 61.19 106 ILE A O 1
ATOM 825 N N . LEU A 1 107 ? 15.027 -5.066 -3.815 1.00 63.44 107 LEU A N 1
ATOM 826 C CA . LEU A 1 107 ? 13.803 -4.274 -3.954 1.00 63.44 107 LEU A CA 1
ATOM 827 C C . LEU A 1 107 ? 14.127 -2.777 -3.922 1.00 63.44 107 LEU A C 1
ATOM 829 O O . LEU A 1 107 ? 14.602 -2.265 -2.909 1.00 63.44 107 LEU A O 1
ATOM 833 N N . PHE A 1 108 ? 13.808 -2.074 -5.007 1.00 64.88 108 PHE A N 1
ATOM 834 C CA . PHE A 1 108 ? 13.898 -0.619 -5.102 1.00 64.88 108 PHE A CA 1
ATOM 835 C C . PHE A 1 108 ? 12.497 -0.009 -5.133 1.00 64.88 108 PHE A C 1
ATOM 837 O O . PHE A 1 108 ? 11.682 -0.334 -5.997 1.00 64.88 108 PHE A O 1
ATOM 844 N N . ILE A 1 109 ? 12.217 0.904 -4.204 1.00 61.91 109 ILE A N 1
ATOM 845 C CA . ILE A 1 109 ? 10.955 1.646 -4.153 1.00 61.91 109 ILE A CA 1
ATOM 846 C C . ILE A 1 109 ? 11.285 3.133 -4.186 1.00 61.91 109 ILE A C 1
ATOM 848 O O . ILE A 1 109 ? 11.857 3.667 -3.239 1.00 61.91 109 ILE A O 1
ATOM 852 N N . ASN A 1 110 ? 10.913 3.788 -5.283 1.00 62.12 110 ASN A N 1
ATOM 853 C CA . ASN A 1 110 ? 11.024 5.2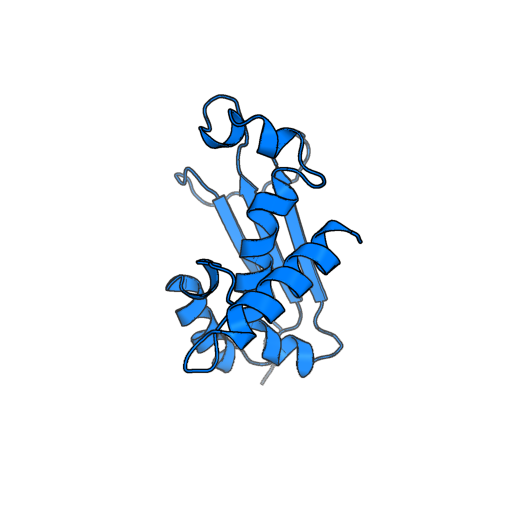29 -5.445 1.00 62.12 110 ASN A CA 1
ATOM 854 C C . ASN A 1 110 ? 9.624 5.838 -5.380 1.00 62.12 110 ASN A C 1
ATOM 856 O O . ASN A 1 110 ? 8.803 5.651 -6.280 1.00 62.12 110 ASN A O 1
ATOM 860 N N . LEU A 1 111 ? 9.357 6.563 -4.296 1.00 57.41 111 LEU A N 1
ATOM 861 C CA . LEU A 1 111 ? 8.130 7.331 -4.112 1.00 57.41 111 LEU A CA 1
ATOM 862 C C . LEU A 1 111 ? 8.480 8.805 -4.308 1.00 57.41 111 LEU A C 1
ATOM 864 O O . LEU A 1 111 ? 9.133 9.401 -3.453 1.00 57.41 111 LEU A O 1
ATOM 868 N N . CYS A 1 112 ? 8.075 9.385 -5.440 1.00 55.59 112 CYS A N 1
ATOM 869 C CA . CYS A 1 112 ? 8.270 10.805 -5.704 1.00 55.59 112 CYS A CA 1
ATOM 870 C C . CYS A 1 112 ? 6.927 11.534 -5.608 1.00 55.59 112 CYS A C 1
ATOM 872 O O . CYS A 1 112 ? 6.049 11.380 -6.457 1.00 55.59 112 CYS A O 1
ATOM 874 N N . SER A 1 113 ? 6.762 12.363 -4.575 1.00 52.00 113 SER A N 1
ATOM 875 C CA . SER A 1 113 ? 5.802 13.465 -4.636 1.00 52.00 113 SER A CA 1
ATOM 876 C C . SER A 1 113 ? 6.504 14.604 -5.364 1.00 52.00 113 SER A C 1
ATOM 878 O O . SER A 1 113 ? 7.487 15.133 -4.843 1.00 52.00 113 SER A O 1
ATOM 880 N N . SER A 1 114 ? 6.063 14.954 -6.569 1.00 45.28 114 SER A N 1
ATOM 881 C CA . SER A 1 114 ? 6.716 15.971 -7.399 1.00 45.28 114 SER A CA 1
ATOM 882 C C . SER A 1 114 ? 6.781 17.333 -6.681 1.00 45.28 114 SER A C 1
ATOM 884 O O . SER A 1 114 ? 5.838 18.120 -6.744 1.00 45.28 114 SER A O 1
ATOM 886 N N . VAL A 1 115 ? 7.894 17.600 -5.992 1.00 41.69 115 VAL A N 1
ATOM 887 C CA . VAL A 1 115 ? 8.309 18.923 -5.480 1.00 41.69 115 VAL A CA 1
ATOM 888 C C . VAL A 1 115 ? 9.742 19.258 -5.938 1.00 41.69 115 VAL A C 1
ATOM 890 O O . VAL A 1 115 ? 10.238 20.346 -5.672 1.00 41.69 115 VAL A O 1
ATOM 893 N N . PHE A 1 116 ? 10.411 18.381 -6.702 1.00 32.03 116 PHE A N 1
ATOM 894 C CA . PHE A 1 116 ? 11.779 18.618 -7.179 1.00 32.03 116 PHE A CA 1
ATOM 895 C C . PHE A 1 116 ? 11.913 18.385 -8.697 1.00 32.03 116 PHE A C 1
ATOM 897 O O . PHE A 1 116 ? 11.567 17.304 -9.166 1.00 32.03 116 PHE A O 1
ATOM 904 N N . PRO A 1 117 ? 12.435 19.357 -9.474 1.00 32.97 117 PRO A N 1
ATOM 905 C CA . PRO A 1 117 ? 12.486 19.287 -10.939 1.00 32.97 117 PRO A CA 1
ATOM 906 C C . PRO A 1 117 ? 13.632 18.440 -11.535 1.00 32.97 117 PRO A C 1
ATOM 908 O O . PRO A 1 117 ? 13.793 18.445 -12.749 1.00 32.97 117 PRO A O 1
ATOM 911 N N . ASN A 1 118 ? 14.413 17.692 -10.742 1.00 27.58 118 ASN A N 1
ATOM 912 C CA . ASN A 1 118 ? 15.647 17.035 -11.217 1.00 27.58 118 ASN A CA 1
ATOM 913 C C . ASN A 1 118 ? 15.669 15.503 -11.035 1.00 27.58 118 ASN A C 1
ATOM 915 O O . ASN A 1 118 ? 16.658 14.953 -10.553 1.00 27.58 118 ASN A O 1
ATOM 919 N N . ALA A 1 119 ? 14.603 14.800 -11.426 1.00 29.72 119 ALA A N 1
ATOM 920 C CA . ALA A 1 119 ? 14.630 13.344 -11.598 1.00 29.72 119 ALA A CA 1
ATOM 921 C C . ALA A 1 119 ? 14.616 12.998 -13.097 1.00 29.72 119 ALA A C 1
ATOM 923 O O . ALA A 1 119 ? 13.888 13.607 -13.874 1.00 29.72 119 ALA A O 1
ATOM 924 N N . ILE A 1 120 ? 15.475 12.065 -13.509 1.00 24.59 120 ILE A N 1
ATOM 925 C CA . ILE A 1 120 ? 15.645 11.636 -14.903 1.00 24.59 120 ILE A CA 1
ATOM 926 C C . ILE A 1 120 ? 14.373 10.910 -15.366 1.00 24.59 120 ILE A C 1
ATOM 928 O O . ILE A 1 120 ? 14.033 9.854 -14.834 1.00 24.59 120 ILE A O 1
ATOM 932 N N . TYR A 1 121 ? 13.691 11.471 -16.367 1.00 27.67 121 TYR A N 1
ATOM 933 C CA . TYR A 1 121 ? 12.473 10.921 -16.962 1.00 27.67 121 TYR A CA 1
ATOM 934 C C . TYR A 1 121 ? 12.808 9.927 -18.084 1.00 27.67 121 TYR A C 1
ATOM 936 O O . TYR A 1 121 ? 13.504 10.273 -19.036 1.00 27.67 121 TYR A O 1
ATOM 944 N N . VAL A 1 122 ? 12.247 8.716 -18.022 1.00 27.14 122 VAL A N 1
ATOM 945 C CA . VAL A 1 122 ? 12.067 7.845 -19.199 1.00 27.14 122 VAL A CA 1
ATOM 946 C C . VAL A 1 122 ? 10.565 7.713 -19.434 1.00 27.14 122 VAL A C 1
ATOM 948 O O . VAL A 1 122 ? 9.913 6.781 -18.947 1.00 27.14 122 VAL A O 1
ATOM 951 N N . ALA A 1 123 ? 10.018 8.709 -20.132 1.00 26.62 123 ALA A N 1
ATOM 952 C CA . ALA A 1 123 ? 8.633 8.747 -20.574 1.00 26.62 123 ALA A CA 1
ATOM 953 C C . ALA A 1 123 ? 8.522 8.095 -21.959 1.00 26.62 123 ALA A C 1
ATOM 955 O O . ALA A 1 123 ? 9.058 8.611 -22.934 1.00 26.62 123 ALA A O 1
ATOM 956 N N . GLU A 1 124 ? 7.799 6.981 -22.039 1.00 26.59 124 GLU A N 1
ATOM 957 C CA . GLU A 1 124 ? 7.174 6.535 -23.283 1.00 26.59 124 GLU A CA 1
ATOM 958 C C . GLU A 1 124 ? 5.660 6.559 -23.062 1.00 26.59 124 GLU A C 1
ATOM 960 O O . GLU A 1 124 ? 5.145 5.865 -22.187 1.00 26.59 124 GLU A O 1
ATOM 965 N N . ASN A 1 125 ? 5.006 7.391 -23.875 1.00 27.33 125 ASN A N 1
ATOM 966 C CA . ASN A 1 125 ? 3.572 7.558 -24.109 1.00 27.33 125 ASN A CA 1
ATOM 967 C C . ASN A 1 125 ? 2.671 8.162 -23.007 1.00 27.33 125 ASN A C 1
ATOM 969 O O . ASN A 1 125 ? 2.326 7.554 -22.000 1.00 27.33 125 ASN A O 1
ATOM 973 N N . SER A 1 126 ? 2.299 9.409 -23.322 1.00 38.12 126 SER A N 1
ATOM 974 C CA . SER A 1 126 ? 1.043 10.157 -23.153 1.00 38.12 126 SER A CA 1
ATOM 975 C C . SER A 1 126 ? -0.153 9.543 -22.398 1.00 38.12 126 SER A C 1
ATOM 977 O O . SER A 1 126 ? -0.563 8.411 -22.636 1.00 38.12 126 SER A O 1
ATOM 979 N N . ASP A 1 127 ? -0.792 10.431 -21.624 1.00 27.30 127 ASP A N 1
ATOM 980 C CA . ASP A 1 127 ? -2.215 10.445 -21.235 1.00 27.30 127 ASP A CA 1
ATOM 981 C C . ASP A 1 127 ? -2.694 9.606 -20.041 1.00 27.30 127 ASP A C 1
ATOM 983 O O . ASP A 1 127 ? -3.782 9.033 -20.077 1.00 27.30 127 ASP A O 1
ATOM 987 N N . TYR A 1 128 ? -1.983 9.644 -18.907 1.00 31.36 128 TYR A N 1
ATOM 988 C CA . TYR A 1 128 ? -2.556 9.171 -17.639 1.00 31.36 128 TYR A CA 1
ATOM 989 C C . TYR A 1 128 ? -2.391 10.184 -16.508 1.00 31.36 128 TYR A C 1
ATOM 991 O O . TYR A 1 128 ? -1.289 10.536 -16.098 1.00 31.36 128 TYR A O 1
ATOM 999 N N . HIS A 1 129 ? -3.529 10.610 -15.956 1.00 35.44 129 HIS A N 1
ATOM 1000 C CA . HIS A 1 129 ? -3.639 11.530 -14.819 1.00 35.44 129 HIS A CA 1
ATOM 1001 C C . HIS A 1 129 ? -3.131 10.956 -13.478 1.00 35.44 129 HIS A C 1
ATOM 1003 O O . HIS A 1 129 ? -3.213 11.639 -12.461 1.00 35.44 129 HIS A O 1
ATOM 1009 N N . TRP A 1 130 ? -2.572 9.743 -13.481 1.00 32.97 130 TRP A N 1
ATOM 1010 C CA . TRP A 1 130 ? -1.833 9.104 -12.391 1.00 32.97 130 TRP A CA 1
ATOM 1011 C C . TRP A 1 130 ? -0.827 8.127 -13.021 1.00 32.97 130 TRP A C 1
ATOM 1013 O O . TRP A 1 130 ? -1.242 7.122 -13.594 1.00 32.97 130 TRP A O 1
ATOM 1023 N N . CYS A 1 131 ? 0.480 8.414 -12.968 1.00 39.25 131 CYS A N 1
ATOM 1024 C CA . CYS A 1 131 ? 1.508 7.540 -13.543 1.00 39.25 131 CYS A CA 1
ATOM 1025 C C . CYS A 1 131 ? 2.202 6.739 -12.430 1.00 39.25 131 CYS A C 1
ATOM 1027 O O . CYS A 1 131 ? 3.120 7.211 -11.762 1.00 39.25 131 CYS A O 1
ATOM 1029 N N . SER A 1 132 ? 1.759 5.502 -12.207 1.00 45.38 132 SER A N 1
ATOM 1030 C CA . SER A 1 132 ? 2.538 4.511 -11.458 1.00 45.38 132 SER A CA 1
ATOM 1031 C C . SER A 1 132 ? 3.183 3.550 -12.447 1.00 45.38 132 SER A C 1
ATOM 1033 O O . SER A 1 132 ? 2.478 2.783 -13.104 1.00 45.38 132 SER A O 1
ATOM 1035 N N . LYS A 1 133 ? 4.514 3.571 -12.551 1.00 49.56 133 LYS A N 1
ATOM 1036 C CA . LYS A 1 133 ? 5.274 2.673 -13.420 1.00 49.56 133 LYS A CA 1
ATOM 1037 C C . LYS A 1 133 ? 5.956 1.618 -12.561 1.00 49.56 133 LYS A C 1
ATOM 1039 O O . LYS A 1 133 ? 6.861 1.904 -11.780 1.00 49.56 133 LYS A O 1
ATOM 1044 N N . ILE A 1 134 ? 5.519 0.375 -12.707 1.00 48.28 134 ILE A N 1
ATOM 1045 C CA . ILE A 1 134 ? 6.185 -0.761 -12.074 1.00 48.28 134 ILE A CA 1
ATOM 1046 C C . ILE A 1 134 ? 7.080 -1.410 -13.126 1.00 48.28 134 ILE A C 1
ATOM 1048 O O . ILE A 1 134 ? 6.590 -1.846 -14.168 1.00 48.28 134 ILE A O 1
ATOM 1052 N N . LYS A 1 135 ? 8.389 -1.438 -12.868 1.00 50.66 135 LYS A N 1
ATOM 1053 C CA . LYS A 1 135 ? 9.386 -2.061 -13.738 1.00 50.66 135 LYS A CA 1
ATOM 1054 C C . LYS A 1 135 ? 9.910 -3.336 -13.083 1.00 50.66 135 LYS A C 1
ATOM 1056 O O . LYS A 1 135 ? 10.317 -3.350 -11.921 1.00 50.66 135 LYS A O 1
ATOM 1061 N N . TRP A 1 136 ? 9.921 -4.408 -13.858 1.00 47.56 136 TRP A N 1
ATOM 1062 C CA . TRP A 1 136 ? 10.441 -5.704 -13.447 1.00 47.56 136 TRP A CA 1
ATOM 1063 C C . TRP A 1 136 ? 11.676 -6.021 -14.287 1.00 47.56 136 TRP A C 1
ATOM 1065 O O . TRP A 1 136 ? 11.611 -5.920 -15.510 1.00 47.56 136 TRP A O 1
ATOM 1075 N N . ASP A 1 137 ? 12.780 -6.391 -13.639 1.00 50.28 137 ASP A N 1
ATOM 1076 C CA . ASP A 1 137 ? 14.020 -6.775 -14.315 1.00 50.28 137 ASP A CA 1
ATOM 1077 C C . ASP A 1 137 ? 14.326 -8.254 -13.990 1.00 50.28 137 ASP A C 1
ATOM 1079 O O . ASP A 1 137 ? 14.381 -8.659 -12.822 1.00 50.28 137 ASP A O 1
ATOM 1083 N N . PHE A 1 138 ? 14.493 -9.073 -15.033 1.00 46.47 138 PHE A N 1
ATOM 1084 C CA . PHE A 1 138 ? 14.647 -10.533 -14.952 1.00 46.47 138 PHE A CA 1
ATOM 1085 C C . PHE A 1 138 ? 15.983 -10.987 -15.555 1.00 46.47 138 PHE A C 1
ATOM 1087 O O . PHE A 1 138 ? 16.501 -10.340 -16.463 1.00 46.47 138 PHE A O 1
ATOM 1094 N N . LEU A 1 139 ? 16.516 -12.127 -15.100 1.00 41.09 139 LEU A N 1
ATOM 1095 C CA . LEU A 1 139 ? 17.523 -12.864 -15.870 1.00 41.09 139 LEU A CA 1
ATOM 1096 C C . LEU A 1 139 ? 16.793 -13.800 -16.832 1.00 41.09 139 LEU A C 1
ATOM 1098 O O . LEU A 1 139 ? 16.055 -14.676 -16.384 1.00 41.09 139 LEU A O 1
ATOM 1102 N N . ALA A 1 140 ? 17.029 -13.656 -18.135 1.00 37.72 140 ALA A N 1
ATOM 1103 C CA . ALA A 1 140 ? 16.813 -14.776 -19.038 1.00 37.72 140 ALA A CA 1
ATOM 1104 C C . ALA A 1 140 ? 17.830 -15.857 -18.646 1.00 37.72 140 ALA A C 1
ATOM 1106 O O . ALA A 1 140 ? 19.034 -15.596 -18.656 1.00 37.72 140 ALA A O 1
ATOM 1107 N N . SER A 1 141 ? 17.374 -17.045 -18.243 1.00 36.88 141 SER A N 1
ATOM 1108 C CA . SER A 1 141 ? 18.280 -18.189 -18.240 1.00 36.88 141 SER A CA 1
ATOM 1109 C C . SER A 1 141 ? 18.613 -18.473 -19.698 1.00 36.88 141 SER A C 1
ATOM 1111 O O . SER A 1 141 ? 17.715 -18.830 -20.461 1.00 36.88 141 SER A O 1
ATOM 1113 N N . GLU A 1 142 ? 19.868 -18.283 -20.092 1.00 41.00 142 GLU A N 1
ATOM 1114 C CA . GLU A 1 142 ? 20.368 -18.903 -21.314 1.00 41.00 142 GLU A CA 1
ATOM 1115 C C . GLU A 1 142 ? 20.143 -20.414 -21.172 1.00 41.00 142 GLU A C 1
ATOM 1117 O O . GLU A 1 142 ? 20.620 -21.032 -20.216 1.00 41.00 142 GLU A O 1
ATOM 1122 N N . SER A 1 143 ? 19.305 -20.961 -22.053 1.00 37.97 143 SER A N 1
ATOM 1123 C CA . SER A 1 143 ? 19.132 -22.401 -22.253 1.00 37.97 143 SER A CA 1
ATOM 1124 C C . SER A 1 143 ? 20.280 -22.955 -23.078 1.00 37.97 143 SER A C 1
ATOM 1126 O O . SER A 1 143 ? 20.549 -22.323 -24.127 1.00 37.97 143 SER A O 1
#

Organism: Pisum sativum (NCBI:txid3888)

Sequence (143 aa):
INEL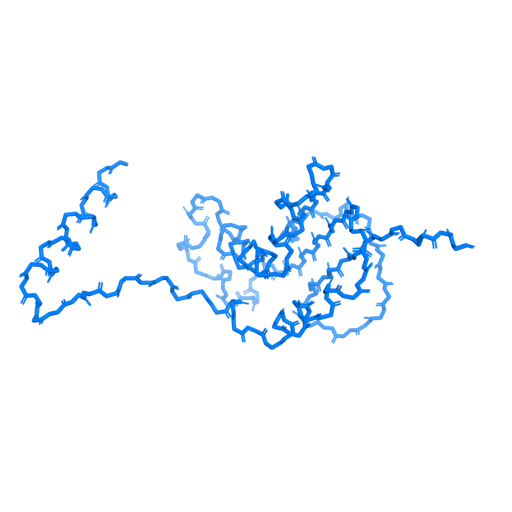ETALSTYKSISADAPGQIIWSVAENYRFEPALIEGKKLIADIGKMMSVQVIVEGSMNSSNPYFSSSWRRSFTGGFILDMGVHFIAGLRMVIFKILLSNSQTILFINLCSSVFPNAIYVAENSDYHWCSKIKWDFLASES

pLDDT: mean 70.46, std 19.54, range [24.59, 93.62]

Radius of gyration: 19.54 Å; chains: 1; bounding box: 41×45×50 Å

Secondary structure (DSSP, 8-state):
-HHHHHHHHHHHHHHHHSSSPPPP----GGGG-HHHHHHHHHTTTS-SEEEEEEEEEE--STTSHHHH-HHHHHSTTHHHHHHHHHHHHHHHHHHHHHHHH-TT-EEEEEEEES--S-S---------SSEEEEEEEE-----